Protein AF-A0A521S030-F1 (afdb_monomer)

Sequence (75 aa):
METDIEAVRKANEVFYQAFEKLDIQEMDALWIKEDYVKCIHPGWEVRSGWQEVRDSWVLIFNHTYQIKFSVNLID

Radius of gyration: 13.33 Å; Cα contacts (8 Å, |Δi|>4): 60; chains: 1; bounding box: 29×25×35 Å

Nearest PDB structures (foldseek):
  3gwr-assembly1_A  TM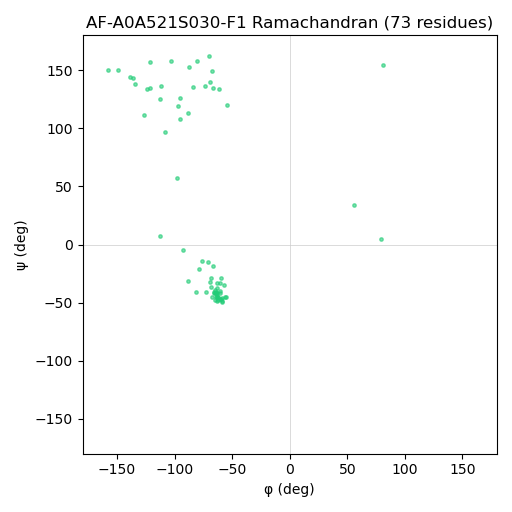=9.596E-01  e=1.136E-04  Thiobacillus denitrificans ATCC 25259
  5gkw-assembly2_B  TM=7.977E-01  e=2.611E-01  Rhodococcus erythropolis
  5yao-assembly2_B  TM=6.305E-01  e=1.524E-01  Rhodococcus erythropolis
  3fka-assembly1_D  TM=6.489E-01  e=1.405E+00  Ruegeria pomeroyi DSS-3
  5wqf-assembly3_F  TM=6.755E-01  e=2.574E+00  Aspergillus terreus NIH2624

Foldseek 3Di:
DDDPVNVVVVLVVQCQVCLQVLPLVSNLVSDDQAQADWDDDVPDDIQGGNVRVSVVSNVCSVPDPGDHDDDDDDD

Mean predicted aligned err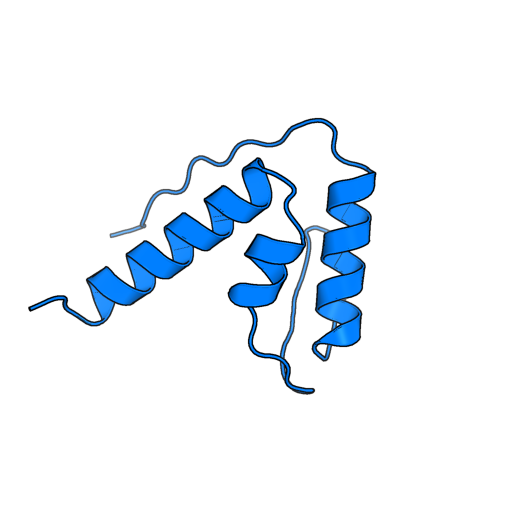or: 2.88 Å

Secondary structure (DSSP, 8-state):
---HHHHHHHHHHHHHHHHHHT-HHHHHHHS--STT-EE--TTPPPEESHHHHHHHHHHHHHT-S----------

Solvent-accessible surface area (backbone atoms only — not comparable to full-atom values): 4675 Å² total; per-residue (Å²): 131,87,48,74,69,56,54,52,50,51,53,52,53,52,52,53,51,24,56,45,68,51,36,64,69,59,45,59,73,72,52,74,86,38,73,83,40,73,42,71,55,94,95,52,73,79,24,64,12,35,69,47,36,51,52,52,51,53,55,50,36,78,73,48,93,77,60,84,85,88,86,75,86,85,129

Structure (mmCIF, N/CA/C/O backbone):
data_AF-A0A521S030-F1
#
_entry.id   AF-A0A521S030-F1
#
loop_
_atom_site.group_PDB
_atom_site.id
_atom_site.type_symbol
_atom_site.label_atom_id
_atom_site.label_alt_id
_atom_site.label_comp_id
_atom_site.label_asym_id
_atom_site.label_entity_id
_atom_site.label_seq_id
_atom_site.pdbx_PDB_ins_code
_atom_site.Cartn_x
_atom_site.Cartn_y
_atom_site.Cartn_z
_atom_site.occupancy
_atom_site.B_iso_or_equiv
_atom_site.auth_seq_id
_atom_site.auth_comp_id
_atom_site.auth_asym_id
_atom_site.auth_atom_id
_atom_site.pdbx_PDB_model_num
ATOM 1 N N . MET A 1 1 ? -13.150 -2.405 24.166 1.00 78.19 1 MET A N 1
ATOM 2 C CA . MET A 1 1 ? -13.712 -2.327 22.802 1.00 78.19 1 MET A CA 1
ATOM 3 C C . MET A 1 1 ? -12.743 -1.470 22.024 1.00 78.19 1 MET A C 1
ATOM 5 O O . MET A 1 1 ? -12.355 -0.449 22.575 1.00 78.19 1 MET A O 1
ATOM 9 N N . GLU A 1 2 ? -12.288 -1.923 20.861 1.00 87.25 2 GLU A N 1
ATOM 10 C CA . GLU A 1 2 ? -11.411 -1.118 20.002 1.00 87.25 2 GLU A CA 1
ATOM 11 C C . GLU A 1 2 ? -12.205 0.085 19.48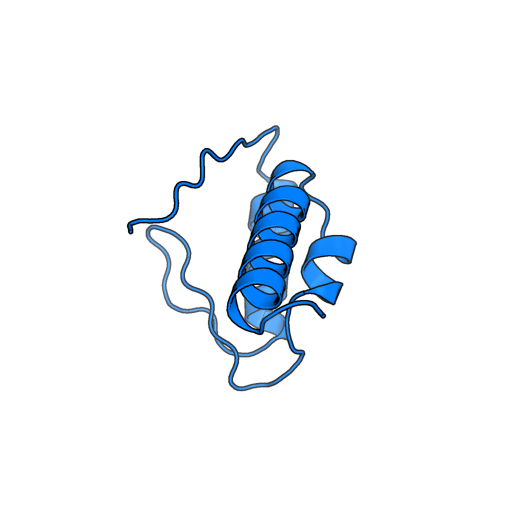1 1.00 87.25 2 GLU A C 1
ATOM 13 O O . GLU A 1 2 ? -13.374 -0.056 19.117 1.00 87.25 2 GLU A O 1
ATOM 18 N N . THR A 1 3 ? -11.604 1.267 19.525 1.00 95.94 3 THR A N 1
ATOM 19 C CA . THR A 1 3 ? -12.164 2.481 18.922 1.00 95.94 3 THR A CA 1
ATOM 20 C C . THR A 1 3 ? -11.890 2.503 17.420 1.00 95.94 3 THR A C 1
ATOM 22 O O . THR A 1 3 ? -10.918 1.912 16.952 1.00 95.94 3 THR A O 1
ATOM 25 N N . ASP A 1 4 ? -12.683 3.255 16.657 1.00 95.62 4 ASP A N 1
ATOM 26 C CA . ASP A 1 4 ? -12.446 3.413 15.215 1.00 95.62 4 ASP A CA 1
ATOM 27 C C . ASP A 1 4 ? -11.041 3.967 14.916 1.00 95.62 4 ASP A C 1
ATOM 29 O O . ASP A 1 4 ? -10.396 3.561 13.951 1.00 95.62 4 ASP A O 1
ATOM 33 N N . ILE A 1 5 ? -10.523 4.849 15.781 1.00 93.44 5 ILE A N 1
ATOM 34 C CA . ILE A 1 5 ? -9.167 5.404 15.661 1.00 93.44 5 ILE A CA 1
ATOM 35 C C . ILE A 1 5 ? -8.109 4.307 15.819 1.00 93.44 5 ILE A C 1
ATOM 37 O O . ILE A 1 5 ? -7.152 4.258 15.046 1.00 93.44 5 ILE A O 1
ATOM 41 N N . GLU A 1 6 ? -8.262 3.427 16.810 1.00 94.31 6 GLU A N 1
ATOM 42 C CA . GLU A 1 6 ? -7.344 2.304 17.025 1.00 94.31 6 GLU A CA 1
ATOM 43 C C . GLU A 1 6 ? -7.399 1.309 15.860 1.00 94.31 6 GLU A C 1
ATOM 45 O O . GLU A 1 6 ? -6.349 0.898 15.364 1.00 94.31 6 GLU A O 1
ATOM 50 N N . ALA A 1 7 ? -8.598 1.007 15.353 1.00 95.19 7 ALA A N 1
ATOM 51 C CA . ALA A 1 7 ? -8.779 0.116 14.212 1.00 95.19 7 ALA A CA 1
ATOM 52 C C . ALA A 1 7 ? -8.113 0.666 12.936 1.00 95.19 7 ALA A C 1
ATOM 54 O O . ALA A 1 7 ? -7.388 -0.057 12.247 1.00 95.19 7 ALA A O 1
ATOM 55 N N . VAL A 1 8 ? -8.290 1.960 12.639 1.00 94.81 8 VAL A N 1
ATOM 56 C CA . VAL A 1 8 ? -7.641 2.622 11.492 1.00 94.81 8 VAL A CA 1
ATOM 57 C C . VAL A 1 8 ? -6.122 2.649 11.659 1.00 94.81 8 VAL A C 1
ATOM 59 O O . VAL A 1 8 ? -5.393 2.379 10.703 1.00 94.81 8 VAL A O 1
ATOM 62 N N . ARG A 1 9 ? -5.625 2.919 12.872 1.00 93.38 9 ARG A N 1
ATOM 63 C CA . ARG A 1 9 ? -4.185 2.904 13.164 1.00 93.38 9 ARG A CA 1
ATOM 64 C C . ARG A 1 9 ? -3.580 1.533 12.891 1.00 93.38 9 ARG A C 1
ATOM 66 O O . ARG A 1 9 ? -2.570 1.441 12.198 1.00 93.38 9 ARG A O 1
ATOM 73 N N . LYS A 1 10 ? -4.235 0.474 13.362 1.00 94.38 10 LYS A N 1
ATOM 74 C CA . LYS A 1 10 ? -3.805 -0.904 13.129 1.00 94.38 10 LYS A CA 1
ATOM 75 C C . LYS A 1 10 ? -3.823 -1.268 11.644 1.00 94.38 10 LYS A C 1
ATOM 77 O O . LYS A 1 10 ? -2.877 -1.883 11.163 1.00 94.38 10 LYS A O 1
ATOM 82 N N . ALA A 1 11 ? -4.850 -0.859 10.897 1.00 96.12 11 ALA A N 1
ATOM 83 C CA . ALA A 1 11 ? -4.896 -1.073 9.449 1.00 96.12 11 ALA A CA 1
ATOM 84 C C . ALA A 1 11 ? -3.725 -0.378 8.729 1.00 96.12 11 ALA A C 1
ATOM 86 O O . ALA A 1 11 ? -3.087 -0.973 7.860 1.00 96.12 11 ALA A O 1
ATOM 87 N N . ASN A 1 12 ? -3.392 0.850 9.135 1.00 96.31 12 ASN A N 1
ATOM 88 C CA . ASN A 1 12 ? -2.247 1.584 8.604 1.00 96.31 12 ASN A CA 1
ATOM 89 C C . ASN A 1 12 ? -0.904 0.917 8.961 1.00 96.31 12 ASN A C 1
ATOM 91 O O . ASN A 1 12 ? -0.026 0.809 8.109 1.00 96.31 12 ASN A O 1
ATOM 95 N N . GLU A 1 13 ? -0.736 0.426 10.192 1.00 96.25 13 GLU A N 1
ATOM 96 C CA . GLU A 1 13 ? 0.455 -0.340 10.590 1.00 96.25 13 GLU A CA 1
ATOM 97 C C . GLU A 1 13 ? 0.641 -1.592 9.722 1.00 96.25 13 GLU A C 1
ATOM 99 O O . GLU A 1 13 ? 1.739 -1.834 9.219 1.00 96.25 13 GLU A O 1
ATOM 104 N N . VAL A 1 14 ? -0.432 -2.353 9.484 1.00 97.25 14 VAL A N 1
ATOM 105 C CA . VAL A 1 14 ? -0.396 -3.542 8.617 1.00 97.25 14 VAL A CA 1
ATOM 106 C C . VAL A 1 14 ? -0.052 -3.164 7.172 1.00 97.25 14 VAL A C 1
ATOM 108 O O . VAL A 1 14 ? 0.719 -3.874 6.530 1.00 97.25 14 VAL A O 1
ATOM 111 N N . PHE A 1 15 ? -0.537 -2.022 6.674 1.00 98.25 15 PHE A N 1
ATOM 112 C CA . PHE A 1 15 ? -0.170 -1.516 5.349 1.00 98.25 15 PHE A CA 1
ATOM 113 C C . PHE A 1 15 ? 1.333 -1.289 5.192 1.00 98.25 15 PHE A C 1
ATOM 115 O O . PHE A 1 15 ? 1.938 -1.792 4.241 1.00 98.25 15 PHE A O 1
ATOM 122 N N . TYR A 1 16 ? 1.965 -0.595 6.138 1.00 97.81 16 TYR A N 1
ATOM 123 C CA . TYR A 1 16 ? 3.407 -0.376 6.065 1.00 97.81 16 TYR A CA 1
ATOM 124 C C . TYR A 1 16 ? 4.202 -1.666 6.291 1.00 97.81 16 TYR A C 1
ATOM 126 O O . TYR A 1 16 ? 5.227 -1.851 5.643 1.00 97.81 16 TYR A O 1
ATOM 134 N N . GLN A 1 17 ? 3.716 -2.601 7.113 1.00 97.81 17 GLN A N 1
ATOM 135 C CA . GLN A 1 17 ? 4.343 -3.920 7.259 1.00 97.81 17 GLN A CA 1
ATOM 136 C C . GLN A 1 17 ? 4.319 -4.727 5.953 1.00 97.81 17 GLN A C 1
ATOM 138 O O . GLN A 1 17 ? 5.345 -5.296 5.582 1.00 97.81 17 GLN A O 1
ATOM 143 N N . ALA A 1 18 ? 3.190 -4.751 5.238 1.00 98.50 18 ALA A N 1
ATOM 144 C CA . ALA A 1 18 ? 3.082 -5.412 3.936 1.00 98.50 18 ALA A CA 1
ATOM 145 C C . ALA A 1 18 ? 4.052 -4.795 2.913 1.00 98.50 18 ALA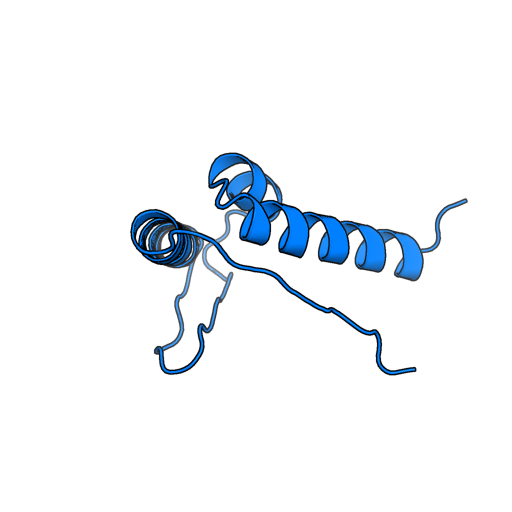 A C 1
ATOM 147 O O . ALA A 1 18 ? 4.712 -5.515 2.161 1.00 98.50 18 ALA A O 1
ATOM 148 N N . PHE A 1 19 ? 4.201 -3.465 2.934 1.00 98.38 19 PHE A N 1
ATOM 149 C CA . PHE A 1 19 ? 5.167 -2.761 2.092 1.00 98.38 19 PHE A CA 1
ATOM 150 C C . PHE A 1 19 ? 6.615 -3.126 2.465 1.00 98.38 19 PHE A C 1
ATOM 152 O O . PHE A 1 19 ? 7.396 -3.492 1.594 1.00 98.38 19 PHE A O 1
ATOM 159 N N . GLU A 1 20 ? 6.995 -3.118 3.743 1.00 98.56 20 GLU A N 1
ATOM 160 C CA . GLU A 1 20 ? 8.352 -3.518 4.149 1.00 98.56 20 GLU A CA 1
ATOM 161 C C . GLU A 1 20 ? 8.702 -4.966 3.784 1.00 98.56 20 GLU A C 1
ATOM 163 O O . GLU A 1 20 ? 9.859 -5.261 3.484 1.00 98.56 20 GLU A O 1
ATOM 168 N N . LYS A 1 21 ? 7.714 -5.868 3.814 1.00 98.44 21 LYS A N 1
ATOM 169 C CA . LYS A 1 21 ? 7.868 -7.268 3.393 1.00 98.44 21 LYS A CA 1
ATOM 170 C C . LYS A 1 21 ? 7.899 -7.442 1.876 1.00 98.44 21 LYS A C 1
ATOM 172 O O . LYS A 1 21 ? 8.269 -8.520 1.418 1.00 98.44 21 LYS A O 1
ATOM 177 N N . LEU A 1 22 ? 7.508 -6.414 1.119 1.00 98.62 22 LEU A N 1
ATOM 178 C CA . LEU A 1 22 ? 7.317 -6.469 -0.331 1.00 98.62 22 LEU A CA 1
ATOM 179 C C . LEU A 1 22 ? 6.331 -7.582 -0.740 1.00 98.62 22 LEU A C 1
ATOM 181 O O . LEU A 1 22 ? 6.485 -8.215 -1.785 1.00 98.62 22 LEU A O 1
ATOM 185 N N . ASP A 1 23 ? 5.320 -7.836 0.097 1.00 98.44 23 ASP A N 1
ATOM 186 C CA . ASP A 1 23 ? 4.357 -8.921 -0.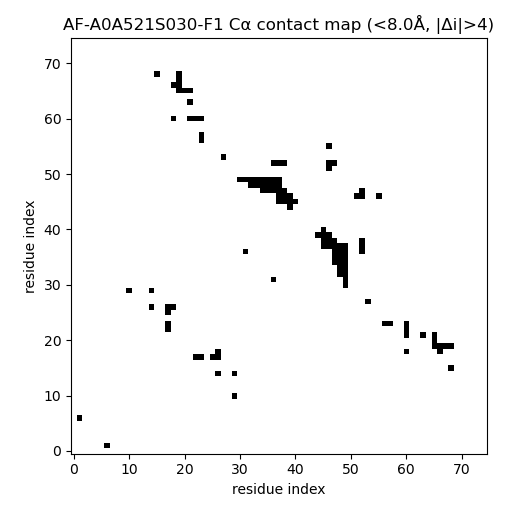097 1.00 98.44 23 ASP A CA 1
ATOM 187 C C . ASP A 1 23 ? 3.095 -8.405 -0.800 1.00 98.44 23 ASP A C 1
ATOM 189 O O . ASP A 1 23 ? 2.267 -7.691 -0.223 1.00 98.44 23 ASP A O 1
ATOM 193 N N . ILE A 1 24 ? 2.938 -8.778 -2.074 1.00 98.44 24 ILE A N 1
ATOM 194 C CA . ILE A 1 24 ? 1.776 -8.361 -2.862 1.00 98.44 24 ILE A CA 1
ATOM 195 C C . ILE A 1 24 ? 0.472 -8.999 -2.377 1.00 98.44 24 ILE A C 1
ATOM 197 O O . ILE A 1 24 ? -0.578 -8.388 -2.524 1.00 98.44 24 ILE A O 1
ATOM 201 N N . GLN A 1 25 ? 0.501 -10.194 -1.785 1.00 98.25 25 GLN A N 1
ATOM 202 C CA . GLN A 1 25 ? -0.711 -10.839 -1.281 1.00 98.25 25 GLN A CA 1
ATOM 203 C C . GLN A 1 25 ? -1.214 -10.146 -0.014 1.00 98.25 25 GLN A C 1
ATOM 205 O O . GLN A 1 25 ? -2.419 -9.927 0.121 1.00 98.25 25 GLN A O 1
ATOM 210 N N . GLU A 1 26 ? -0.304 -9.754 0.884 1.00 98.31 26 GLU A N 1
ATOM 211 C CA . GLU A 1 26 ? -0.666 -8.935 2.048 1.00 98.31 26 GLU A CA 1
ATOM 212 C C . GLU A 1 26 ? -1.191 -7.558 1.606 1.00 98.31 26 GLU A C 1
ATOM 214 O O . GLU A 1 26 ? -2.213 -7.098 2.117 1.00 98.31 26 GLU A O 1
ATOM 219 N N . MET A 1 27 ? -0.567 -6.930 0.601 1.00 98.50 27 MET A N 1
ATOM 220 C CA . MET A 1 27 ? -1.053 -5.666 0.035 1.00 98.50 27 MET A CA 1
ATOM 221 C C . MET A 1 27 ? -2.435 -5.818 -0.631 1.00 98.50 27 MET A C 1
ATOM 223 O O . MET A 1 27 ? -3.318 -4.988 -0.416 1.00 98.50 27 MET A O 1
ATOM 227 N N . ASP A 1 28 ? -2.672 -6.904 -1.374 1.00 98.06 28 ASP A N 1
ATOM 228 C CA . ASP A 1 28 ? -3.952 -7.206 -2.036 1.00 98.06 28 ASP A CA 1
ATOM 229 C C . ASP A 1 28 ? -5.127 -7.334 -1.057 1.00 98.06 28 ASP A C 1
ATOM 231 O O . ASP A 1 28 ? -6.277 -7.094 -1.435 1.00 98.06 28 ASP A O 1
ATOM 235 N N . ALA A 1 29 ? -4.861 -7.748 0.183 1.00 97.88 29 ALA A N 1
ATOM 236 C CA . ALA A 1 29 ? -5.877 -7.900 1.220 1.00 97.88 29 ALA A CA 1
ATOM 237 C C . ALA A 1 29 ? -6.285 -6.564 1.867 1.00 97.88 29 ALA A C 1
ATOM 239 O O . ALA A 1 29 ? -7.364 -6.476 2.451 1.00 97.88 29 ALA A O 1
ATOM 240 N N . LEU A 1 30 ? -5.436 -5.536 1.771 1.00 97.50 30 LEU A N 1
ATOM 241 C CA . LEU A 1 30 ? -5.649 -4.225 2.390 1.00 97.50 30 LEU A CA 1
ATOM 242 C C . LEU A 1 30 ? -6.429 -3.262 1.496 1.00 97.50 30 LEU A C 1
ATOM 244 O O . LEU A 1 30 ? -7.153 -2.398 1.991 1.00 97.50 30 LEU A O 1
ATOM 248 N N . TRP A 1 31 ? -6.270 -3.391 0.182 1.00 98.31 31 TRP A N 1
ATOM 249 C CA . TRP A 1 31 ? -6.962 -2.541 -0.775 1.00 98.31 31 TRP A CA 1
ATOM 250 C C . TRP A 1 31 ? -8.363 -3.065 -1.078 1.00 98.31 31 TRP A C 1
ATOM 252 O O . TRP A 1 31 ? -8.578 -4.246 -1.355 1.00 98.31 31 TRP A O 1
ATOM 262 N N . ILE A 1 32 ? -9.325 -2.146 -1.104 1.00 98.12 32 ILE A N 1
ATOM 263 C CA . ILE A 1 32 ? -10.634 -2.420 -1.685 1.00 98.12 32 ILE A CA 1
ATOM 264 C C . ILE A 1 32 ? -10.502 -2.552 -3.214 1.00 98.12 32 ILE A C 1
ATOM 266 O O . ILE A 1 32 ? -9.743 -1.820 -3.850 1.00 98.12 32 ILE A O 1
ATOM 270 N N . LYS A 1 33 ? -11.217 -3.507 -3.815 1.00 98.25 33 LYS A N 1
ATOM 271 C CA . LYS A 1 33 ? -11.037 -3.914 -5.220 1.00 98.25 33 LYS A CA 1
ATOM 272 C C . LYS A 1 33 ? -12.057 -3.253 -6.142 1.00 98.25 33 LYS A C 1
ATOM 274 O O . LYS A 1 33 ? -12.823 -3.935 -6.811 1.00 98.25 33 LYS A O 1
ATOM 279 N N . GLU A 1 34 ? -12.068 -1.927 -6.133 1.00 98.44 34 GLU A N 1
ATOM 280 C CA . GLU A 1 34 ? -13.079 -1.112 -6.814 1.00 98.44 34 GLU A CA 1
ATOM 281 C C . GLU A 1 34 ? -12.455 -0.171 -7.845 1.00 98.44 34 GLU A C 1
ATOM 283 O O . GLU A 1 34 ? -11.291 0.219 -7.736 1.00 98.44 34 GLU A O 1
ATOM 288 N N . ASP A 1 35 ? -13.242 0.261 -8.827 1.00 97.81 35 ASP A N 1
ATOM 289 C CA . ASP A 1 35 ? -12.759 1.119 -9.919 1.00 97.81 35 ASP A CA 1
ATOM 290 C C . ASP A 1 35 ? -12.435 2.555 -9.471 1.00 97.81 35 ASP A C 1
ATOM 292 O O . ASP A 1 35 ? -11.747 3.300 -10.170 1.00 97.81 35 ASP A O 1
ATOM 296 N N . TYR A 1 36 ? -12.901 2.954 -8.285 1.00 97.50 36 TYR A N 1
ATOM 297 C CA . TYR A 1 36 ? -12.700 4.301 -7.751 1.00 97.50 36 TYR A CA 1
ATOM 298 C C . TYR A 1 36 ? -11.460 4.454 -6.860 1.00 97.50 36 TYR A C 1
ATOM 300 O O . TYR A 1 36 ? -11.177 5.575 -6.423 1.00 97.50 36 TYR A O 1
ATOM 308 N N . VAL A 1 37 ? -10.721 3.377 -6.559 1.00 98.50 37 VAL A N 1
ATOM 309 C CA . VAL A 1 37 ? -9.501 3.501 -5.745 1.00 98.50 37 VAL A CA 1
ATOM 310 C C . VAL A 1 37 ? -8.419 4.268 -6.487 1.00 98.50 37 VAL A C 1
ATOM 312 O O . VAL A 1 37 ? -8.335 4.229 -7.715 1.00 98.50 37 VAL A O 1
ATOM 315 N N . LYS A 1 38 ? -7.577 4.973 -5.730 1.00 98.50 38 LYS A N 1
ATOM 316 C CA . LYS A 1 38 ? -6.475 5.762 -6.278 1.00 98.50 38 LYS A CA 1
ATOM 317 C C . LYS A 1 38 ? -5.209 5.555 -5.469 1.00 98.50 38 LYS A C 1
ATOM 319 O O . LYS A 1 38 ? -5.266 5.481 -4.244 1.00 98.50 38 LYS A O 1
ATOM 324 N N . CYS A 1 39 ? -4.070 5.527 -6.149 1.00 98.56 39 CYS A N 1
ATOM 325 C CA . CYS A 1 39 ? -2.754 5.532 -5.521 1.00 98.56 39 CYS A CA 1
ATOM 326 C C . CYS A 1 39 ? -1.848 6.538 -6.234 1.00 98.56 39 CYS A C 1
ATOM 328 O O . CYS A 1 39 ? -1.876 6.646 -7.461 1.00 98.56 39 CYS A O 1
ATOM 330 N N . ILE A 1 40 ? -1.066 7.292 -5.464 1.00 98.50 40 ILE A N 1
ATOM 331 C CA . ILE A 1 40 ? -0.073 8.234 -5.982 1.00 98.50 40 ILE A CA 1
ATOM 332 C C . ILE A 1 40 ? 1.252 7.893 -5.314 1.00 98.50 40 ILE A C 1
ATOM 334 O O . ILE A 1 40 ? 1.417 8.092 -4.111 1.00 98.50 40 ILE A O 1
ATOM 338 N N . HIS A 1 41 ? 2.189 7.389 -6.109 1.00 98.12 41 HIS A N 1
ATOM 339 C CA . HIS A 1 41 ? 3.565 7.173 -5.672 1.00 98.12 41 HIS A CA 1
ATOM 340 C C . HIS A 1 41 ? 4.390 8.449 -5.883 1.00 98.12 41 HIS A C 1
ATOM 342 O O . HIS A 1 41 ? 4.073 9.236 -6.781 1.00 98.12 41 HIS A O 1
ATOM 348 N N . PRO A 1 42 ? 5.456 8.686 -5.096 1.00 97.75 42 PRO A N 1
ATOM 349 C CA . PRO A 1 42 ? 6.302 9.862 -5.270 1.00 97.75 42 PRO A CA 1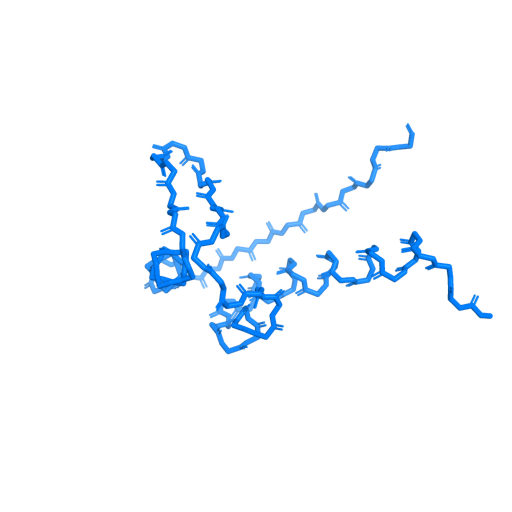
ATOM 350 C C . PRO A 1 42 ? 6.837 9.996 -6.704 1.00 97.75 42 PRO A C 1
ATOM 352 O O . PRO A 1 42 ? 7.539 9.122 -7.207 1.00 97.75 42 PRO A O 1
ATOM 355 N N . GLY A 1 43 ? 6.504 11.113 -7.356 1.00 97.31 43 GLY A N 1
ATOM 356 C CA . GLY A 1 43 ? 6.937 11.427 -8.722 1.00 97.31 43 GLY A CA 1
ATOM 357 C C . GLY A 1 43 ? 6.151 10.737 -9.844 1.00 97.31 43 GLY A C 1
ATOM 358 O O . GLY A 1 43 ? 6.527 10.891 -11.002 1.00 97.31 43 GLY A O 1
ATOM 359 N N . TRP A 1 44 ? 5.092 9.985 -9.534 1.00 98.00 44 TRP A N 1
ATOM 360 C CA . TRP A 1 44 ? 4.256 9.305 -10.529 1.00 98.00 44 TRP A CA 1
ATOM 361 C C . TRP A 1 44 ? 2.937 10.049 -10.758 1.00 98.00 44 TRP A C 1
ATOM 363 O O . TRP A 1 44 ? 2.461 10.788 -9.895 1.00 98.00 44 TRP A O 1
ATOM 373 N N . GLU A 1 45 ? 2.318 9.813 -11.916 1.00 97.69 45 GLU A N 1
ATOM 374 C CA . GLU A 1 45 ? 0.913 10.165 -12.137 1.00 97.69 45 GLU A CA 1
ATOM 375 C C . GLU A 1 45 ? -0.022 9.263 -11.315 1.00 97.69 45 GLU A C 1
ATOM 377 O O . GLU A 1 45 ? 0.361 8.186 -10.846 1.00 97.69 45 GLU A O 1
ATOM 382 N N . VAL A 1 46 ? -1.271 9.703 -11.144 1.00 98.31 46 VAL A N 1
ATOM 383 C CA . VAL A 1 46 ? -2.283 8.943 -10.402 1.00 98.31 46 VAL A CA 1
ATOM 384 C C . VAL A 1 46 ? -2.556 7.591 -11.063 1.00 98.31 46 VAL A C 1
ATOM 386 O O . VAL A 1 46 ? -2.766 7.506 -12.269 1.00 98.31 46 VAL A O 1
ATOM 389 N N . ARG A 1 47 ? -2.596 6.533 -10.252 1.00 98.44 47 ARG A N 1
ATOM 390 C CA . ARG A 1 47 ? -3.088 5.206 -10.642 1.00 98.44 47 ARG A CA 1
ATOM 391 C C . ARG A 1 47 ? -4.548 5.097 -10.235 1.00 98.44 47 ARG A C 1
ATOM 393 O O . ARG A 1 47 ? -4.842 5.354 -9.066 1.00 98.44 47 ARG A O 1
ATOM 400 N N . SER A 1 48 ? -5.444 4.759 -11.163 1.00 98.38 48 SER A N 1
ATOM 401 C CA . SER A 1 48 ? -6.892 4.741 -10.909 1.00 98.38 48 SER A CA 1
ATOM 402 C C . SER A 1 48 ? -7.495 3.365 -11.168 1.00 98.38 48 SER A C 1
ATOM 404 O O . SER A 1 48 ? -7.237 2.750 -12.198 1.00 98.38 48 SER A O 1
ATOM 406 N N . GLY A 1 49 ? -8.338 2.913 -10.243 1.00 98.69 49 GLY A N 1
ATOM 407 C CA . GLY A 1 49 ? -8.927 1.578 -10.253 1.00 98.69 49 GLY A CA 1
ATOM 408 C C . GLY A 1 49 ? -7.985 0.510 -9.701 1.00 98.69 49 GLY A C 1
ATOM 409 O O . GLY A 1 49 ? -6.758 0.653 -9.710 1.00 98.69 49 GLY A O 1
ATOM 410 N N . TRP A 1 50 ? -8.573 -0.572 -9.185 1.00 98.44 50 TRP A N 1
ATOM 411 C CA . TRP A 1 50 ? -7.828 -1.603 -8.460 1.00 98.44 50 TRP A CA 1
ATOM 412 C C . TRP A 1 50 ? -6.683 -2.207 -9.276 1.00 98.44 50 TRP A C 1
ATOM 414 O O . TRP A 1 50 ? -5.570 -2.323 -8.768 1.00 98.44 50 TRP A O 1
ATOM 424 N N . GLN A 1 51 ? -6.925 -2.537 -10.547 1.00 98.38 51 GLN A N 1
ATOM 425 C CA . GLN A 1 51 ? -5.915 -3.165 -11.397 1.00 98.38 51 GLN A CA 1
ATOM 426 C C . GLN A 1 51 ? -4.653 -2.296 -11.524 1.00 98.38 51 GLN A C 1
ATOM 428 O O . GLN A 1 51 ? -3.548 -2.774 -11.284 1.00 98.38 51 GLN A O 1
ATOM 433 N N . GLU A 1 52 ? -4.807 -1.001 -11.815 1.00 98.69 52 GLU A N 1
ATOM 434 C CA . GLU A 1 52 ? -3.663 -0.098 -11.963 1.00 98.69 52 GLU A CA 1
ATOM 435 C C . GLU A 1 52 ? -2.929 0.168 -10.648 1.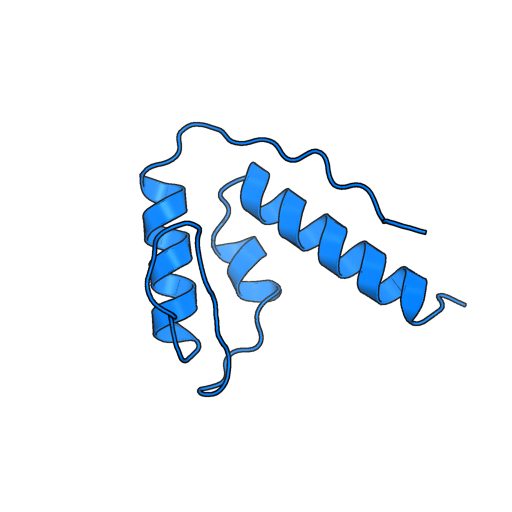00 98.69 52 GLU A C 1
ATOM 437 O O . GLU A 1 52 ? -1.703 0.312 -10.634 1.00 98.69 52 GLU A O 1
ATOM 442 N N . VAL A 1 53 ? -3.670 0.262 -9.540 1.00 98.81 53 VAL A N 1
ATOM 443 C CA . VAL A 1 53 ? -3.076 0.403 -8.209 1.00 98.81 53 VAL A CA 1
ATOM 444 C C . VAL A 1 53 ? -2.248 -0.834 -7.879 1.00 98.81 53 VAL A C 1
ATOM 446 O O . VAL A 1 53 ? -1.083 -0.705 -7.502 1.00 98.81 53 VAL A O 1
ATOM 449 N N . ARG A 1 54 ? -2.800 -2.032 -8.078 1.00 98.62 54 ARG A N 1
ATOM 450 C CA . ARG A 1 54 ? -2.098 -3.291 -7.828 1.00 98.62 54 ARG A CA 1
ATOM 451 C C . ARG A 1 54 ? -0.840 -3.427 -8.679 1.00 98.62 54 ARG A C 1
ATOM 453 O O . ARG A 1 54 ? 0.221 -3.752 -8.149 1.00 98.62 54 ARG A O 1
ATOM 460 N N . ASP A 1 55 ? -0.936 -3.147 -9.976 1.00 98.69 55 ASP A N 1
ATOM 461 C CA . ASP A 1 55 ? 0.200 -3.268 -10.893 1.00 98.69 55 ASP A CA 1
ATOM 462 C C . ASP A 1 55 ? 1.333 -2.303 -10.518 1.00 98.69 55 ASP A C 1
ATOM 464 O O . ASP A 1 55 ? 2.510 -2.655 -10.623 1.00 98.69 55 ASP A O 1
ATOM 468 N N . SER A 1 56 ? 1.001 -1.121 -9.986 1.00 98.69 56 SER A N 1
ATOM 469 C CA . SER A 1 56 ? 2.006 -0.192 -9.460 1.00 98.69 56 SER A CA 1
ATOM 470 C C . SER A 1 56 ? 2.757 -0.747 -8.242 1.00 98.69 56 SER A C 1
ATOM 472 O O . SER A 1 56 ? 3.977 -0.602 -8.163 1.00 98.69 56 SER A O 1
ATOM 474 N N . TRP A 1 57 ? 2.067 -1.451 -7.337 1.00 98.75 57 TRP A N 1
ATOM 475 C CA . TRP A 1 57 ? 2.692 -2.121 -6.194 1.00 98.75 57 TRP A CA 1
ATOM 476 C C . TRP A 1 57 ? 3.578 -3.286 -6.626 1.00 98.75 57 TRP A C 1
ATOM 478 O O . TRP A 1 57 ? 4.720 -3.370 -6.180 1.00 98.75 57 TRP A O 1
ATOM 488 N N . VAL A 1 58 ? 3.103 -4.132 -7.549 1.00 98.75 58 VAL A N 1
ATOM 489 C CA . VAL A 1 58 ? 3.911 -5.213 -8.144 1.00 98.75 58 VAL A CA 1
ATOM 490 C C . VAL A 1 58 ? 5.197 -4.654 -8.749 1.00 98.75 58 VAL A C 1
ATOM 492 O O . VAL A 1 58 ? 6.276 -5.207 -8.532 1.00 98.75 58 VAL A O 1
ATOM 495 N N . LEU A 1 59 ? 5.101 -3.547 -9.491 1.00 98.56 59 LEU A N 1
ATOM 496 C CA . LEU A 1 59 ? 6.254 -2.918 -10.123 1.00 98.56 59 LEU A CA 1
ATOM 497 C C . LEU A 1 59 ? 7.268 -2.412 -9.085 1.00 98.56 59 LEU A C 1
ATOM 499 O O . LEU A 1 59 ? 8.459 -2.686 -9.238 1.00 98.56 59 LEU A O 1
ATOM 503 N N . ILE A 1 60 ? 6.812 -1.741 -8.022 1.00 98.56 60 ILE A N 1
ATOM 504 C CA . ILE A 1 60 ? 7.677 -1.283 -6.922 1.00 98.56 60 ILE A CA 1
ATOM 505 C C . ILE A 1 60 ? 8.327 -2.471 -6.210 1.00 98.56 60 ILE A C 1
ATOM 507 O O . ILE A 1 60 ? 9.540 -2.461 -6.001 1.00 98.56 60 ILE A O 1
ATOM 511 N N . PHE A 1 61 ? 7.556 -3.504 -5.865 1.00 98.50 61 PHE A N 1
ATOM 512 C CA . PHE A 1 61 ? 8.050 -4.645 -5.091 1.00 98.50 61 PHE A CA 1
ATOM 513 C C . PHE A 1 61 ? 9.089 -5.451 -5.874 1.00 98.50 61 PHE A C 1
ATOM 515 O O . PHE A 1 61 ? 10.141 -5.776 -5.334 1.00 98.50 61 PHE A O 1
ATOM 522 N N . ASN A 1 62 ? 8.872 -5.666 -7.175 1.00 98.31 62 ASN A N 1
ATOM 523 C CA . ASN A 1 62 ? 9.822 -6.380 -8.03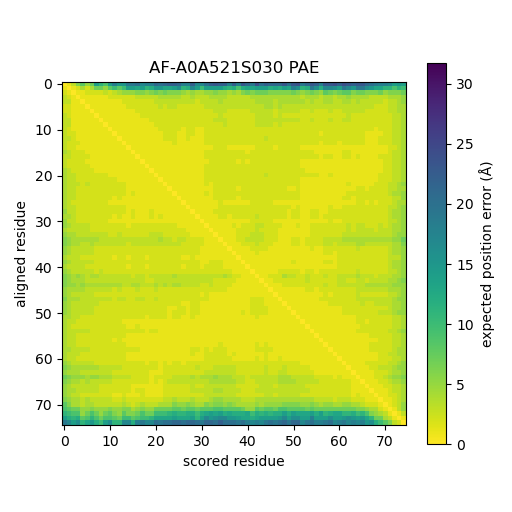5 1.00 98.31 62 ASN A CA 1
ATOM 524 C C . ASN A 1 62 ? 11.151 -5.633 -8.259 1.00 98.31 62 ASN A C 1
ATOM 526 O O . ASN A 1 62 ? 12.126 -6.254 -8.678 1.00 98.31 62 ASN A O 1
ATOM 530 N N . HIS A 1 63 ? 11.200 -4.321 -8.008 1.00 98.12 63 HIS A N 1
ATOM 531 C CA . HIS A 1 63 ? 12.399 -3.490 -8.200 1.00 98.12 63 HIS A CA 1
ATOM 532 C C . HIS A 1 63 ? 12.987 -2.959 -6.889 1.00 98.12 63 HIS A C 1
ATOM 534 O O . HIS A 1 63 ? 13.924 -2.160 -6.910 1.00 98.12 63 HIS A O 1
ATOM 540 N N . THR A 1 64 ? 12.469 -3.407 -5.747 1.00 98.31 64 THR A N 1
ATOM 541 C CA . THR A 1 64 ? 12.946 -3.002 -4.426 1.00 98.31 64 THR A CA 1
ATOM 542 C C . THR A 1 64 ? 13.594 -4.199 -3.751 1.00 98.31 64 THR A C 1
ATOM 544 O O . THR A 1 64 ? 12.982 -5.248 -3.622 1.00 98.31 64 THR A O 1
ATOM 547 N N . TYR A 1 65 ? 14.844 -4.061 -3.311 1.00 97.50 65 TYR A N 1
ATOM 548 C CA . TYR A 1 65 ? 15.510 -5.127 -2.554 1.00 97.50 65 TYR A CA 1
ATOM 549 C C . TYR A 1 65 ? 15.105 -5.117 -1.074 1.00 97.50 65 TYR A C 1
ATOM 551 O O . TYR A 1 65 ? 14.906 -6.160 -0.462 1.00 97.50 65 TYR A O 1
ATOM 559 N N . GLN A 1 66 ? 14.995 -3.923 -0.492 1.00 97.88 66 GLN A N 1
ATOM 560 C CA . GLN A 1 66 ? 14.557 -3.703 0.882 1.00 97.88 66 GLN A CA 1
ATOM 561 C C . GLN A 1 66 ? 14.037 -2.274 1.029 1.00 97.88 66 GLN A C 1
ATOM 563 O O . GLN A 1 66 ? 14.529 -1.361 0.361 1.00 97.88 66 GLN A O 1
ATOM 568 N N . ILE A 1 67 ? 13.087 -2.073 1.935 1.00 97.81 67 ILE A N 1
ATOM 569 C CA . ILE A 1 67 ? 12.582 -0.754 2.313 1.00 97.81 67 ILE A CA 1
ATOM 570 C C . ILE A 1 67 ? 12.130 -0.775 3.774 1.00 97.81 67 ILE A C 1
ATOM 572 O O . ILE A 1 67 ? 11.745 -1.823 4.293 1.00 97.81 67 ILE A O 1
ATOM 576 N N . LYS A 1 68 ? 12.224 0.374 4.448 1.00 97.88 68 LYS A N 1
ATOM 577 C CA . LYS A 1 68 ? 11.807 0.557 5.841 1.00 97.88 68 LYS A CA 1
ATOM 578 C C . LYS A 1 68 ? 11.094 1.885 6.025 1.00 97.88 68 LYS A C 1
ATOM 580 O O . LYS A 1 68 ? 11.475 2.876 5.402 1.00 97.88 68 LYS A O 1
ATOM 585 N N . PHE A 1 69 ? 10.094 1.895 6.898 1.00 96.81 69 PHE A N 1
ATOM 586 C CA . PHE A 1 69 ? 9.280 3.064 7.197 1.00 96.81 69 PHE A CA 1
ATOM 587 C C . PHE A 1 69 ? 9.307 3.383 8.690 1.00 96.81 69 PHE A C 1
ATOM 589 O O . PHE A 1 69 ? 9.095 2.521 9.537 1.00 96.81 69 PHE A O 1
ATOM 596 N N . SER A 1 70 ? 9.506 4.662 9.002 1.00 94.81 70 SER A N 1
ATOM 597 C CA . SER A 1 70 ? 9.275 5.217 10.336 1.00 94.81 70 SER A CA 1
ATOM 598 C C . SER A 1 70 ? 8.037 6.098 10.270 1.00 94.81 70 SER A C 1
ATOM 600 O O . SER A 1 70 ? 8.111 7.249 9.839 1.00 94.81 70 SER A O 1
ATOM 602 N N . VAL A 1 71 ? 6.891 5.538 10.646 1.00 90.44 71 VAL A N 1
ATOM 603 C CA . VAL A 1 71 ? 5.601 6.232 10.603 1.00 90.44 71 VAL A CA 1
ATOM 604 C C . VAL A 1 71 ? 5.303 6.789 11.984 1.00 90.44 71 VAL A C 1
ATOM 606 O O . VAL A 1 71 ? 5.183 6.037 12.946 1.00 90.44 71 VAL A O 1
ATOM 609 N N . ASN A 1 72 ? 5.177 8.110 12.069 1.00 87.25 72 ASN A N 1
ATOM 610 C CA . ASN A 1 72 ? 4.733 8.793 13.276 1.00 87.25 72 ASN A CA 1
ATOM 611 C C . ASN A 1 72 ? 3.362 9.396 13.003 1.00 87.25 72 ASN A C 1
ATOM 613 O O . ASN A 1 72 ? 3.144 9.991 11.945 1.00 87.25 72 ASN A O 1
ATOM 617 N N . LEU A 1 73 ? 2.452 9.255 13.960 1.00 75.62 73 LEU A N 1
ATOM 618 C CA . LEU A 1 73 ? 1.227 10.037 13.944 1.00 75.62 73 LEU A CA 1
ATOM 619 C C . LEU A 1 73 ? 1.578 11.470 14.335 1.00 75.62 73 LEU A C 1
ATOM 621 O O . LEU A 1 73 ? 2.399 11.697 15.223 1.00 75.62 73 LEU A O 1
ATOM 625 N N . ILE A 1 74 ? 1.000 12.421 13.613 1.00 75.94 74 ILE A N 1
ATOM 626 C CA . ILE A 1 74 ? 1.024 13.821 14.014 1.00 75.94 74 ILE A CA 1
ATOM 627 C C . ILE A 1 74 ? -0.206 13.991 14.906 1.00 75.94 74 ILE A C 1
ATOM 629 O O . ILE A 1 74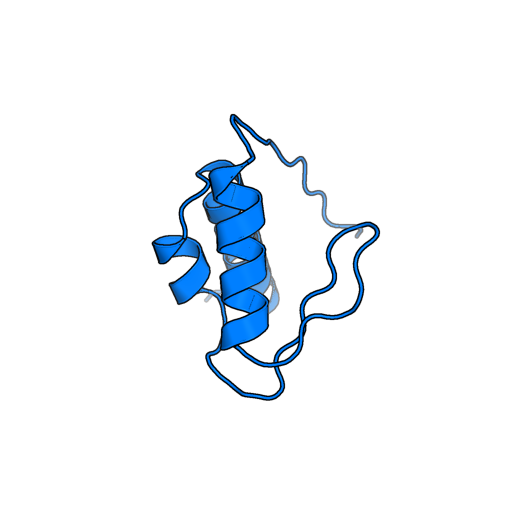 ? -1.323 13.793 14.424 1.00 75.94 74 ILE A O 1
ATOM 633 N N . ASP A 1 75 ? 0.031 14.254 16.190 1.00 61.25 75 ASP A N 1
ATOM 634 C CA . ASP A 1 75 ? -1.008 14.578 17.177 1.00 61.25 75 ASP A CA 1
ATOM 635 C C . ASP A 1 75 ? -1.622 15.967 16.928 1.00 61.25 75 ASP A C 1
ATOM 637 O O . ASP A 1 75 ? -0.878 16.888 16.505 1.00 61.25 75 ASP A O 1
#

pLDDT: mean 95.96, std 6.15, range [61.25, 98.81]